Protein AF-A0A1Q7VDG3-F1 (afdb_monomer_lite)

Foldseek 3Di:
DDDDPDPPDDDPPPPPPDADWAKDKDFDADPVRHGDFQKKKWKAFPVVRGTPDIDGAHNRRMDMDTGHHDGDIDIWIGDPPDDIDD

pLDDT: mean 85.91, std 15.44, range [39.09, 97.31]

Structure (mmCIF, N/CA/C/O backbone):
data_AF-A0A1Q7VDG3-F1
#
_entry.id   AF-A0A1Q7VDG3-F1
#
loop_
_atom_site.group_PDB
_atom_site.id
_atom_site.type_symbol
_atom_site.label_atom_id
_atom_site.label_alt_id
_atom_site.label_comp_id
_atom_site.label_asym_id
_atom_site.label_entity_id
_atom_site.label_seq_id
_atom_site.pdbx_PDB_ins_code
_atom_site.Cartn_x
_atom_site.Cartn_y
_atom_site.Cartn_z
_atom_site.occupancy
_atom_site.B_iso_or_equiv
_atom_site.auth_seq_id
_atom_site.auth_comp_id
_atom_site.auth_asym_id
_atom_site.auth_atom_id
_atom_site.pdbx_PDB_model_num
ATOM 1 N N . MET A 1 1 ? 15.821 24.963 -63.280 1.00 44.59 1 MET A N 1
ATOM 2 C CA . MET A 1 1 ? 15.442 25.116 -61.860 1.00 44.59 1 MET A CA 1
ATOM 3 C C . MET A 1 1 ? 15.682 23.775 -61.182 1.00 44.59 1 MET A C 1
ATOM 5 O O . MET A 1 1 ? 14.868 22.878 -61.338 1.00 44.59 1 MET A O 1
ATOM 9 N N . LEU A 1 2 ? 16.865 23.580 -60.590 1.00 39.09 2 LEU A N 1
ATOM 10 C CA . LEU A 1 2 ? 17.228 22.324 -59.923 1.00 39.09 2 LEU A CA 1
ATOM 11 C C . LEU A 1 2 ? 16.600 22.312 -58.521 1.00 39.09 2 LEU A C 1
ATOM 13 O O . LEU A 1 2 ? 16.821 23.241 -57.749 1.00 39.09 2 LEU A O 1
ATOM 17 N N . LEU A 1 3 ? 15.823 21.279 -58.206 1.00 44.81 3 LEU A N 1
ATOM 18 C CA . LEU A 1 3 ? 15.241 21.055 -56.883 1.00 44.81 3 LEU A CA 1
ATOM 19 C C . LEU A 1 3 ? 16.244 20.251 -56.045 1.00 44.81 3 LEU A C 1
ATOM 21 O O . LEU A 1 3 ? 16.462 19.069 -56.296 1.00 44.81 3 LEU A O 1
ATOM 25 N N . VAL A 1 4 ? 16.879 20.902 -55.070 1.00 48.78 4 VAL A N 1
ATOM 26 C CA . VAL A 1 4 ? 17.691 20.233 -54.046 1.00 48.78 4 VAL A CA 1
ATOM 27 C C . VAL A 1 4 ? 16.737 19.761 -52.952 1.00 48.78 4 VAL A C 1
ATOM 29 O O . VAL A 1 4 ? 16.246 20.560 -52.159 1.00 48.78 4 VAL A O 1
ATOM 32 N N . VAL A 1 5 ? 16.442 18.462 -52.920 1.00 55.94 5 VAL A N 1
ATOM 33 C CA . VAL A 1 5 ? 15.762 17.827 -51.784 1.00 55.94 5 VAL A CA 1
ATOM 34 C C . VAL A 1 5 ? 16.825 17.577 -50.721 1.00 55.94 5 VAL A C 1
ATOM 36 O O . VAL A 1 5 ? 17.653 16.676 -50.849 1.00 55.94 5 VAL A O 1
ATOM 39 N N . GLY A 1 6 ? 16.848 18.437 -49.704 1.00 58.06 6 GLY A N 1
ATOM 40 C CA . GLY A 1 6 ? 17.723 18.297 -48.547 1.00 58.06 6 GLY A CA 1
ATOM 41 C C . GLY A 1 6 ? 17.417 16.998 -47.807 1.00 58.06 6 GLY A C 1
ATOM 42 O O . GLY A 1 6 ? 16.341 16.832 -47.234 1.00 58.06 6 GLY A O 1
ATOM 43 N N . LEU A 1 7 ? 18.369 16.069 -47.839 1.00 60.12 7 LEU A N 1
ATOM 44 C CA . LEU A 1 7 ? 18.322 14.823 -47.094 1.00 60.12 7 LEU A CA 1
ATOM 45 C C . LEU A 1 7 ? 18.558 15.129 -45.604 1.00 60.12 7 LEU A C 1
ATOM 47 O O . LEU A 1 7 ? 19.680 15.052 -45.113 1.00 60.12 7 LEU A O 1
ATOM 51 N N . CYS A 1 8 ? 17.497 15.471 -44.871 1.00 56.78 8 CYS A N 1
ATOM 52 C CA . CYS A 1 8 ? 17.488 15.461 -43.405 1.00 56.78 8 CYS A CA 1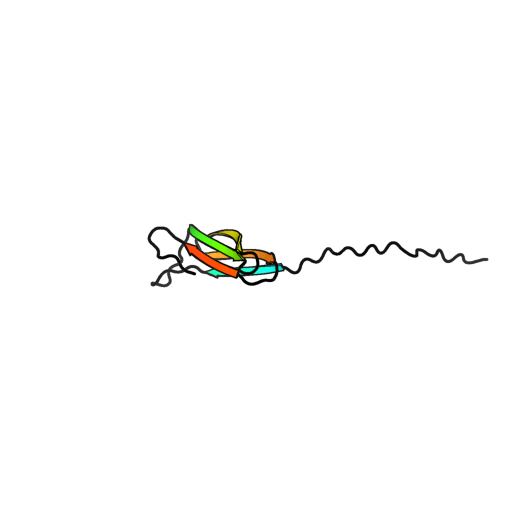
ATOM 53 C C . CYS A 1 8 ? 17.465 14.005 -42.904 1.00 56.78 8 CYS A C 1
ATOM 55 O O . CYS A 1 8 ? 16.502 13.558 -42.285 1.00 56.78 8 CYS A O 1
ATOM 57 N N . ALA A 1 9 ? 18.496 13.225 -43.231 1.00 62.47 9 ALA A N 1
ATOM 58 C CA . ALA A 1 9 ? 18.642 11.865 -42.739 1.00 62.47 9 ALA A CA 1
ATOM 59 C C . ALA A 1 9 ? 19.512 11.861 -41.483 1.00 62.47 9 AL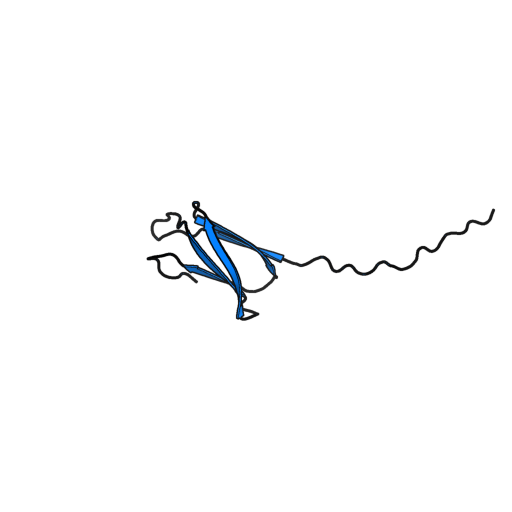A A C 1
ATOM 61 O O . ALA A 1 9 ? 20.695 12.181 -41.527 1.00 62.47 9 ALA A O 1
ATOM 62 N N . GLY A 1 10 ? 18.923 11.393 -40.385 1.00 63.75 10 GLY A N 1
ATOM 63 C CA . GLY A 1 10 ? 19.695 10.635 -39.409 1.00 63.75 10 GLY A CA 1
ATOM 64 C C . GLY A 1 10 ? 20.087 11.372 -38.140 1.00 63.75 10 GLY A C 1
ATOM 65 O O . GLY A 1 10 ? 21.256 11.396 -37.786 1.00 63.75 10 GLY A O 1
ATOM 66 N N . TRP A 1 11 ? 19.105 11.843 -37.374 1.00 57.88 11 TRP A N 1
ATOM 67 C CA . TRP A 1 11 ? 19.239 11.788 -35.915 1.00 57.88 11 TRP A CA 1
ATOM 68 C C . TRP A 1 11 ? 17.896 11.521 -35.237 1.00 57.88 11 TRP A C 1
ATOM 70 O O . TRP A 1 11 ? 17.462 12.220 -34.330 1.00 57.88 11 TRP A O 1
ATOM 80 N N . CYS A 1 12 ? 17.220 10.451 -35.660 1.00 59.12 12 CYS A N 1
ATOM 81 C CA . CYS A 1 12 ? 16.227 9.822 -34.797 1.00 59.12 12 CYS A CA 1
ATOM 82 C C . CYS A 1 12 ? 16.994 9.006 -33.745 1.00 59.12 12 CYS A C 1
ATOM 84 O O . CYS A 1 12 ? 17.149 7.790 -33.855 1.00 59.12 12 CYS A O 1
ATOM 86 N N . GLY A 1 13 ? 17.584 9.702 -32.769 1.00 65.19 13 GLY A N 1
ATOM 87 C CA . GLY A 1 13 ? 18.088 9.056 -31.566 1.00 65.19 13 GLY A CA 1
ATOM 88 C C . GLY A 1 13 ? 16.919 8.322 -30.921 1.00 65.19 13 GLY A C 1
ATOM 89 O O . GLY A 1 13 ? 15.875 8.923 -30.672 1.00 65.19 13 GLY A O 1
ATOM 90 N N . ARG A 1 14 ? 17.057 7.013 -30.707 1.00 64.62 14 ARG A N 1
ATOM 91 C CA . ARG A 1 14 ? 16.046 6.218 -30.007 1.00 64.62 14 ARG A CA 1
ATOM 92 C C . ARG A 1 14 ? 15.927 6.742 -28.575 1.00 64.62 14 ARG A C 1
ATOM 94 O O . ARG A 1 14 ? 16.694 6.343 -27.706 1.00 64.62 14 ARG A O 1
ATOM 101 N N . ALA A 1 15 ? 14.985 7.648 -28.335 1.00 63.75 15 ALA A N 1
ATOM 102 C CA . ALA A 1 15 ? 14.623 8.080 -26.996 1.00 63.75 15 ALA A CA 1
ATOM 103 C C . ALA A 1 15 ? 13.815 6.955 -26.335 1.00 63.75 15 ALA A C 1
ATOM 105 O O . ALA A 1 15 ? 12.606 6.842 -26.528 1.00 63.75 15 ALA A O 1
ATOM 106 N N . ALA A 1 16 ? 14.485 6.082 -25.582 1.00 67.19 16 ALA A N 1
ATOM 107 C CA . ALA A 1 16 ? 13.815 5.118 -24.714 1.00 67.19 16 ALA A CA 1
ATOM 108 C C . ALA A 1 16 ? 13.312 5.848 -23.454 1.00 67.19 16 ALA A C 1
ATOM 110 O O . ALA A 1 16 ? 13.958 5.819 -22.415 1.00 67.19 16 ALA A O 1
ATOM 111 N N . ALA A 1 17 ? 12.193 6.567 -23.580 1.00 63.72 17 ALA A N 1
ATOM 112 C CA . ALA A 1 17 ? 11.563 7.309 -22.480 1.00 63.72 17 ALA A CA 1
ATOM 113 C C . ALA A 1 17 ? 10.351 6.582 -21.868 1.00 63.72 17 ALA A C 1
ATOM 115 O O . ALA A 1 17 ? 9.802 7.033 -20.867 1.00 63.72 17 ALA A O 1
ATOM 116 N N . GLN A 1 18 ? 9.905 5.475 -22.471 1.00 64.81 18 GLN A N 1
ATOM 117 C CA . GLN A 1 18 ? 8.783 4.701 -21.949 1.00 64.81 18 GLN A CA 1
ATOM 118 C C . GLN A 1 18 ? 9.269 3.714 -20.892 1.00 64.81 18 GLN A C 1
ATOM 120 O O . GLN A 1 18 ? 9.869 2.688 -21.203 1.00 64.81 18 GLN A O 1
ATOM 125 N N . GLU A 1 19 ? 8.970 4.024 -19.636 1.00 71.19 19 GLU A N 1
ATOM 126 C CA . GLU A 1 19 ? 9.071 3.078 -18.535 1.00 71.19 19 GLU A CA 1
ATOM 127 C C . GLU A 1 19 ? 7.698 2.430 -18.326 1.00 71.19 19 GLU A C 1
ATOM 129 O O . GLU A 1 19 ? 6.695 3.115 -18.116 1.00 71.19 19 GLU A O 1
ATOM 134 N N . THR A 1 20 ? 7.626 1.100 -18.422 1.00 81.38 20 THR A N 1
ATOM 135 C CA . THR A 1 20 ? 6.379 0.389 -18.114 1.00 81.38 20 THR A CA 1
ATOM 136 C C . THR A 1 20 ? 6.245 0.320 -16.600 1.00 81.38 20 THR A C 1
ATOM 138 O O . THR A 1 20 ? 6.948 -0.448 -15.940 1.00 81.38 20 THR A O 1
ATOM 141 N N . THR A 1 21 ? 5.360 1.146 -16.051 1.00 92.50 21 THR A N 1
ATOM 142 C CA . THR A 1 21 ? 5.041 1.166 -14.622 1.00 92.50 21 THR A CA 1
ATOM 143 C C . THR A 1 21 ? 3.565 0.868 -14.399 1.00 92.50 21 THR A C 1
ATOM 145 O O . THR A 1 21 ? 2.732 1.045 -15.288 1.00 92.50 21 THR A O 1
ATOM 148 N N . GLY A 1 22 ? 3.249 0.381 -13.207 1.00 92.50 22 GLY A N 1
ATOM 149 C CA . GLY A 1 22 ? 1.896 0.169 -12.725 1.00 92.50 22 GLY A CA 1
ATOM 150 C C . GLY A 1 22 ? 1.664 0.854 -11.384 1.00 92.50 22 GLY A C 1
ATOM 151 O O . GLY A 1 22 ? 2.529 1.546 -10.838 1.00 92.50 22 GLY A O 1
ATOM 152 N N . SER A 1 23 ? 0.473 0.634 -10.840 1.00 95.00 23 SER A N 1
ATOM 153 C CA . SER A 1 23 ? 0.082 1.111 -9.519 1.00 95.00 23 SER A CA 1
ATOM 154 C C . SER A 1 23 ? -0.529 -0.013 -8.696 1.00 95.00 23 SER A C 1
ATOM 156 O O . SER A 1 23 ? -1.302 -0.811 -9.221 1.00 95.00 23 SER A O 1
ATOM 158 N N . ILE A 1 24 ? -0.226 -0.033 -7.401 1.00 95.88 24 ILE A N 1
ATOM 159 C CA . ILE A 1 24 ? -0.904 -0.883 -6.421 1.00 95.88 24 ILE A CA 1
ATOM 160 C C . ILE A 1 24 ? -1.760 0.027 -5.549 1.00 95.88 24 ILE A C 1
ATOM 162 O O . ILE A 1 24 ? -1.235 0.920 -4.886 1.00 95.88 24 ILE A O 1
ATOM 166 N N . SER A 1 25 ? -3.065 -0.203 -5.533 1.00 96.38 25 SER A N 1
ATOM 167 C CA . SER A 1 25 ? -4.001 0.465 -4.633 1.00 96.38 25 SER A CA 1
ATOM 168 C C . SER A 1 25 ? -4.820 -0.554 -3.857 1.00 96.38 25 SER A C 1
ATOM 170 O O . SER A 1 25 ? -4.926 -1.717 -4.247 1.00 96.38 25 SER A O 1
ATOM 172 N N . GLY A 1 26 ? -5.381 -0.115 -2.739 1.00 95.44 26 GLY A N 1
ATOM 173 C CA . GLY A 1 26 ? -6.219 -0.956 -1.901 1.00 95.44 26 GLY A CA 1
ATOM 174 C C . GLY A 1 26 ? -6.841 -0.177 -0.757 1.00 95.44 26 GLY A C 1
ATOM 175 O O . GLY A 1 26 ? -6.712 1.046 -0.659 1.00 95.44 26 GLY A O 1
ATOM 176 N N . THR A 1 27 ? -7.530 -0.902 0.115 1.00 96.06 27 THR A N 1
ATOM 177 C CA . THR A 1 27 ? -8.157 -0.353 1.316 1.00 96.06 27 THR A CA 1
ATOM 178 C C . THR A 1 27 ? -7.783 -1.221 2.505 1.00 96.06 27 THR A C 1
ATOM 180 O O . THR A 1 27 ? -7.835 -2.445 2.418 1.00 96.06 27 THR A O 1
ATOM 183 N N . VAL A 1 28 ? -7.382 -0.593 3.606 1.00 95.31 28 VAL A N 1
ATOM 184 C CA . VAL A 1 28 ? -7.078 -1.263 4.869 1.00 95.31 28 VAL A CA 1
ATOM 185 C C . VAL A 1 28 ? -8.272 -1.098 5.799 1.00 95.31 28 VAL A C 1
ATOM 187 O O . VAL A 1 28 ? -8.632 0.021 6.171 1.00 95.31 28 VAL A O 1
ATOM 190 N N . THR A 1 29 ? -8.876 -2.223 6.173 1.00 95.12 29 THR A N 1
ATOM 191 C CA . THR A 1 29 ? -10.014 -2.290 7.095 1.00 95.12 29 THR A CA 1
ATOM 192 C C . THR A 1 29 ? -9.728 -3.237 8.255 1.00 95.12 29 THR A C 1
ATOM 194 O O . THR A 1 29 ? -8.914 -4.152 8.133 1.00 95.12 29 THR A O 1
ATOM 197 N N . ASP A 1 30 ? -10.408 -3.038 9.380 1.00 93.12 30 ASP A N 1
ATOM 198 C CA . ASP A 1 30 ? -10.380 -3.964 10.510 1.00 93.12 30 ASP A CA 1
ATOM 199 C C . ASP A 1 30 ? -11.394 -5.116 10.354 1.00 93.12 30 ASP A C 1
ATOM 201 O O . ASP A 1 30 ? -12.094 -5.232 9.346 1.00 93.12 30 ASP A O 1
ATOM 205 N N . SER A 1 31 ? -11.492 -5.982 11.369 1.00 90.31 31 SER A N 1
ATOM 206 C CA . SER A 1 31 ? -12.425 -7.118 11.374 1.00 90.31 31 SER A CA 1
ATOM 207 C C . SER A 1 31 ? -13.904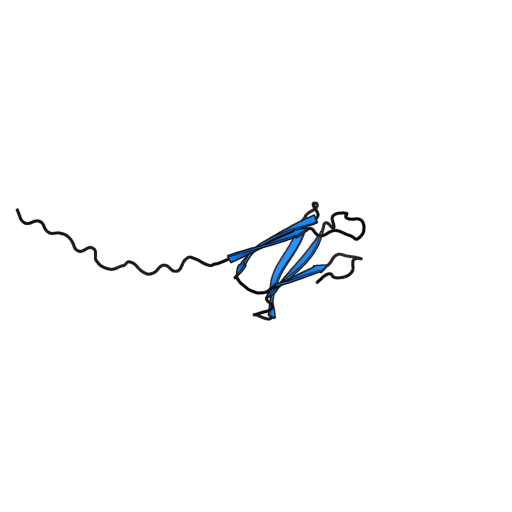 -6.722 11.444 1.00 90.31 31 SER A C 1
ATOM 209 O O . SER A 1 31 ? -14.761 -7.570 11.212 1.00 90.31 31 SER A O 1
ATOM 211 N N . SER A 1 32 ? -14.215 -5.472 11.793 1.00 93.12 32 SER A N 1
ATOM 212 C CA . SER A 1 32 ? -15.571 -4.913 11.744 1.00 93.12 32 SER A CA 1
ATOM 213 C C . SER A 1 32 ? -15.897 -4.266 10.392 1.00 93.12 32 SER A C 1
ATOM 215 O O . SER A 1 32 ? -17.048 -3.914 10.145 1.00 93.12 32 SER A O 1
ATOM 217 N N . GLY A 1 33 ? -14.901 -4.134 9.506 1.00 92.06 33 GLY A N 1
ATOM 218 C CA . GLY A 1 33 ? -15.016 -3.446 8.222 1.00 92.06 33 GLY A CA 1
ATOM 219 C C . GLY A 1 33 ? -14.751 -1.939 8.299 1.00 92.06 33 GLY A C 1
ATOM 220 O O . GLY A 1 33 ? -14.941 -1.246 7.301 1.00 92.06 33 GLY A O 1
ATOM 221 N N . ALA A 1 34 ? -14.306 -1.414 9.445 1.00 93.56 34 ALA A N 1
ATOM 222 C CA . ALA A 1 34 ? -13.976 -0.001 9.585 1.00 93.56 34 ALA A CA 1
ATOM 223 C C . ALA A 1 34 ? -12.600 0.308 8.979 1.00 93.56 34 ALA A C 1
ATOM 225 O O . ALA A 1 34 ? -11.670 -0.493 9.070 1.00 93.56 34 ALA A O 1
ATOM 226 N N . ALA A 1 35 ? -12.464 1.483 8.362 1.00 95.00 35 ALA A N 1
ATOM 227 C CA . ALA A 1 35 ? -11.213 1.943 7.769 1.00 95.00 35 ALA A CA 1
ATOM 228 C C . ALA A 1 35 ? -10.120 2.160 8.830 1.00 95.00 35 ALA A C 1
ATOM 230 O O . ALA A 1 35 ? -10.342 2.840 9.833 1.00 95.00 35 ALA A O 1
ATOM 231 N N . VAL A 1 36 ? -8.915 1.640 8.578 1.00 94.38 36 VAL A N 1
ATOM 232 C CA . VAL A 1 36 ? -7.759 1.806 9.473 1.00 94.38 36 VAL A CA 1
ATOM 233 C C . VAL A 1 36 ? -6.872 2.940 8.965 1.00 94.38 36 VAL A C 1
ATOM 235 O O . VAL A 1 36 ? -5.901 2.738 8.233 1.00 94.38 36 VAL A O 1
ATOM 238 N N . ALA A 1 37 ? -7.221 4.158 9.368 1.00 94.12 37 ALA A N 1
ATOM 239 C CA . ALA A 1 37 ? -6.432 5.349 9.082 1.00 94.12 37 ALA A CA 1
ATOM 240 C C . ALA A 1 37 ? -5.046 5.283 9.744 1.00 94.12 37 ALA A C 1
ATOM 242 O O . ALA A 1 37 ? -4.898 4.799 10.867 1.00 94.12 37 ALA A O 1
ATOM 243 N N . GLY A 1 38 ? -4.020 5.806 9.070 1.00 93.56 38 GLY A N 1
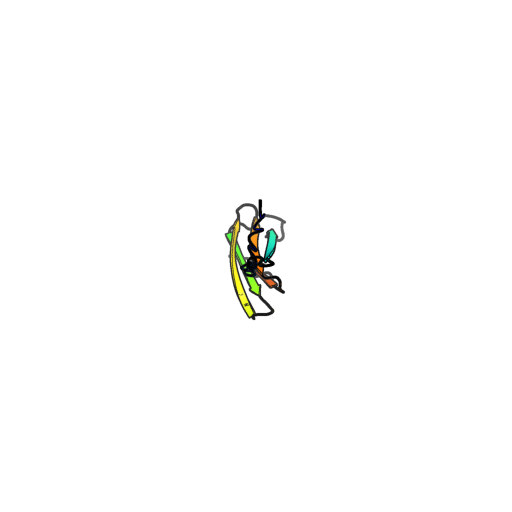ATOM 244 C CA . GLY A 1 38 ? -2.673 5.884 9.640 1.00 93.56 38 GLY A CA 1
ATOM 245 C C . GLY A 1 38 ? -1.904 4.559 9.657 1.00 93.56 38 GLY A C 1
ATOM 246 O O . GLY A 1 38 ? -0.766 4.533 10.129 1.00 93.56 38 GLY A O 1
ATOM 247 N N . ALA A 1 39 ? -2.474 3.473 9.124 1.00 95.75 39 ALA A N 1
ATOM 248 C CA . ALA A 1 39 ? -1.735 2.237 8.901 1.00 95.75 39 ALA A CA 1
ATOM 249 C C . ALA A 1 39 ? -0.550 2.486 7.954 1.00 95.75 39 ALA A C 1
ATOM 251 O O . ALA A 1 39 ? -0.647 3.229 6.980 1.00 95.75 39 ALA A O 1
ATOM 252 N N . LYS A 1 40 ? 0.584 1.852 8.226 1.00 97.31 40 LYS A N 1
ATOM 253 C CA . LYS A 1 40 ? 1.764 1.865 7.372 1.00 97.31 40 LYS A CA 1
ATOM 254 C C . LYS A 1 40 ? 1.680 0.704 6.391 1.00 97.31 40 LYS A C 1
ATOM 256 O O . LYS A 1 40 ? 1.688 -0.454 6.799 1.00 97.31 40 LYS A O 1
ATOM 261 N N . VAL A 1 41 ? 1.663 1.011 5.100 1.00 97.25 41 VAL A N 1
ATOM 262 C CA . VAL A 1 41 ? 1.763 0.020 4.026 1.00 97.25 41 VAL A CA 1
ATOM 263 C C . VAL A 1 41 ? 3.185 0.016 3.482 1.00 97.25 41 VAL A C 1
ATOM 265 O O . VAL A 1 41 ? 3.724 1.051 3.090 1.00 97.25 41 VAL A O 1
ATOM 268 N N . THR A 1 42 ? 3.798 -1.162 3.456 1.00 97.31 42 THR A N 1
ATOM 269 C CA . THR A 1 42 ? 5.142 -1.408 2.935 1.00 97.31 42 THR A CA 1
ATOM 270 C C . THR A 1 42 ? 5.042 -2.342 1.740 1.00 97.31 42 THR A C 1
ATOM 272 O O . THR A 1 42 ? 4.490 -3.431 1.847 1.00 97.31 42 THR A O 1
ATOM 275 N N . ILE A 1 43 ? 5.589 -1.930 0.602 1.00 97.12 43 ILE A N 1
ATOM 276 C CA . ILE A 1 43 ? 5.592 -2.709 -0.634 1.00 97.12 43 ILE A CA 1
ATOM 277 C C . ILE A 1 43 ? 7.018 -3.155 -0.912 1.00 97.12 43 ILE A C 1
ATOM 279 O O . ILE A 1 43 ? 7.926 -2.333 -1.092 1.00 97.12 43 ILE A O 1
ATOM 283 N N . LYS A 1 44 ? 7.210 -4.468 -0.965 1.00 97.31 44 LYS A N 1
ATOM 284 C CA . LYS A 1 44 ? 8.500 -5.109 -1.186 1.00 97.31 44 LYS A CA 1
ATOM 285 C C . LYS A 1 44 ? 8.505 -5.807 -2.536 1.00 97.31 44 LYS A C 1
ATOM 287 O O . LYS A 1 44 ? 7.635 -6.621 -2.815 1.00 97.31 44 LYS A O 1
ATOM 292 N N . SER A 1 45 ? 9.491 -5.505 -3.375 1.00 95.94 45 SER A N 1
ATOM 293 C CA . SER A 1 45 ? 9.728 -6.275 -4.596 1.00 95.94 45 SER A CA 1
ATOM 294 C C . SER A 1 45 ? 10.261 -7.648 -4.212 1.00 95.94 45 SER A C 1
ATOM 296 O O . SER A 1 45 ? 11.305 -7.742 -3.567 1.00 95.94 45 SER A O 1
ATOM 298 N N . LEU A 1 46 ? 9.563 -8.703 -4.624 1.00 95.62 46 LEU A N 1
ATOM 299 C CA . LEU A 1 46 ? 10.000 -10.081 -4.407 1.00 95.62 46 LEU A CA 1
ATOM 300 C C . LEU A 1 46 ? 11.159 -10.454 -5.333 1.00 95.62 46 LEU A C 1
ATOM 302 O O . LEU A 1 46 ? 12.029 -11.225 -4.946 1.00 95.62 46 LEU A O 1
ATOM 306 N N . ASP A 1 47 ? 11.211 -9.856 -6.523 1.00 92.62 47 ASP A N 1
ATOM 307 C CA . ASP A 1 47 ? 12.262 -10.126 -7.507 1.00 92.62 47 ASP A CA 1
ATOM 308 C C . ASP A 1 47 ? 13.609 -9.517 -7.088 1.00 92.62 47 ASP A C 1
ATOM 310 O O . ASP A 1 47 ? 14.658 -10.127 -7.273 1.00 92.62 47 ASP A O 1
ATOM 314 N N . LYS A 1 48 ? 13.583 -8.318 -6.491 1.00 93.06 48 LYS A N 1
ATOM 315 C CA . LYS A 1 48 ? 14.787 -7.613 -6.014 1.00 93.06 48 LYS A CA 1
ATOM 316 C C . LYS A 1 48 ? 15.038 -7.782 -4.513 1.00 93.06 48 LYS A C 1
ATOM 318 O O . LYS A 1 48 ? 16.081 -7.365 -4.026 1.00 93.06 48 LYS A O 1
ATOM 323 N N . ASN A 1 49 ? 14.087 -8.361 -3.781 1.00 93.31 49 ASN A N 1
ATOM 324 C CA . ASN A 1 49 ? 14.092 -8.509 -2.324 1.00 93.31 49 ASN A CA 1
ATOM 325 C C . ASN A 1 49 ? 14.295 -7.183 -1.551 1.00 93.31 49 ASN A C 1
ATOM 327 O O . ASN A 1 49 ? 14.866 -7.172 -0.462 1.00 93.31 49 ASN A O 1
ATOM 331 N N . VAL A 1 50 ? 13.810 -6.060 -2.096 1.00 93.94 50 VAL A N 1
ATOM 332 C CA . VAL A 1 50 ? 13.947 -4.711 -1.507 1.00 93.94 50 VAL A CA 1
ATOM 333 C C . VAL A 1 50 ? 12.594 -4.040 -1.308 1.00 93.94 50 VAL A C 1
ATOM 335 O O . VAL A 1 50 ? 11.667 -4.239 -2.095 1.00 93.94 50 VAL A O 1
ATOM 338 N N . VAL A 1 51 ? 12.487 -3.206 -0.273 1.00 95.50 51 VAL A N 1
ATOM 339 C CA . VAL A 1 51 ? 11.331 -2.319 -0.087 1.00 95.50 51 VAL A CA 1
ATOM 340 C C . VAL A 1 51 ? 11.399 -1.210 -1.130 1.00 95.50 51 VAL A C 1
ATOM 342 O O . VAL A 1 51 ? 12.362 -0.450 -1.169 1.00 95.50 51 VAL A O 1
ATOM 345 N N . VAL A 1 52 ? 10.378 -1.127 -1.980 1.00 95.62 52 VAL A N 1
ATOM 346 C CA . VAL A 1 52 ? 10.299 -0.132 -3.063 1.00 95.62 52 VAL A CA 1
ATOM 347 C C . VAL A 1 52 ? 9.418 1.056 -2.700 1.00 95.62 52 VAL A C 1
ATOM 349 O O . VAL A 1 52 ? 9.559 2.133 -3.276 1.00 95.62 52 VAL A O 1
ATOM 352 N N . ARG A 1 53 ? 8.490 0.874 -1.754 1.00 96.12 53 ARG A N 1
ATOM 353 C CA . ARG A 1 53 ? 7.595 1.934 -1.302 1.00 96.12 53 ARG A CA 1
ATOM 354 C C . ARG A 1 53 ? 7.158 1.693 0.131 1.00 96.12 53 ARG A C 1
ATOM 356 O O . ARG A 1 53 ? 6.851 0.569 0.511 1.00 96.12 53 ARG A O 1
ATOM 363 N N . THR A 1 54 ? 7.061 2.783 0.874 1.00 96.31 54 THR A N 1
ATOM 364 C CA . THR A 1 54 ? 6.380 2.846 2.163 1.00 96.31 54 THR A CA 1
ATOM 365 C C . THR A 1 54 ? 5.449 4.042 2.116 1.00 96.31 54 THR A C 1
ATOM 367 O O . THR A 1 54 ? 5.849 5.102 1.631 1.00 96.31 54 THR A O 1
ATOM 370 N N . LEU A 1 55 ? 4.221 3.875 2.583 1.00 96.69 55 LEU A N 1
ATOM 371 C CA . LEU A 1 55 ? 3.218 4.932 2.608 1.00 96.69 55 LEU A CA 1
ATOM 372 C C . LEU A 1 55 ? 2.306 4.772 3.821 1.00 96.69 55 LEU A C 1
ATOM 374 O O . LEU A 1 55 ? 2.211 3.691 4.403 1.00 96.69 55 LEU A O 1
ATOM 378 N N . THR A 1 56 ? 1.643 5.859 4.184 1.00 96.69 56 THR A N 1
ATOM 379 C CA . THR A 1 56 ? 0.653 5.885 5.259 1.00 96.69 56 THR A CA 1
ATOM 380 C C . THR A 1 56 ? -0.737 5.920 4.642 1.00 96.69 56 THR A C 1
ATOM 382 O O . THR A 1 56 ? -0.978 6.673 3.702 1.00 96.69 56 THR A O 1
ATOM 385 N N . VAL A 1 57 ? -1.632 5.091 5.163 1.00 96.25 57 VAL A N 1
ATOM 386 C CA . VAL A 1 57 ? -3.021 4.974 4.728 1.00 96.25 57 VAL A CA 1
ATOM 387 C C . VAL A 1 57 ? -3.804 6.219 5.128 1.00 96.25 57 VAL A C 1
ATOM 389 O O . VAL A 1 57 ? -3.679 6.717 6.251 1.00 96.25 57 VAL A O 1
ATOM 392 N N . GLU A 1 58 ? -4.619 6.709 4.201 1.00 94.38 58 GLU A N 1
ATOM 393 C CA . GLU A 1 58 ? -5.447 7.894 4.399 1.00 94.38 58 GLU A CA 1
ATOM 394 C C . GLU A 1 58 ? -6.587 7.651 5.401 1.00 94.38 58 GLU A C 1
ATOM 396 O O . GLU A 1 58 ? -6.899 6.519 5.769 1.00 94.38 58 GLU A O 1
ATOM 401 N N . ALA A 1 59 ? -7.270 8.722 5.817 1.00 93.44 59 ALA A N 1
ATOM 402 C CA . ALA A 1 59 ? -8.418 8.633 6.725 1.00 93.44 59 ALA A CA 1
ATOM 403 C C . ALA A 1 59 ? -9.566 7.760 6.180 1.00 93.44 59 ALA A C 1
ATOM 405 O O . ALA A 1 59 ? -10.317 7.169 6.948 1.00 93.44 59 ALA A O 1
ATOM 406 N N . SER A 1 60 ? -9.676 7.654 4.853 1.00 93.69 60 SER A N 1
ATOM 407 C CA . SER A 1 60 ? -10.638 6.795 4.156 1.00 93.69 60 SER A CA 1
ATOM 408 C C . SER A 1 60 ? -10.282 5.301 4.202 1.00 93.69 60 SER A C 1
ATOM 410 O O . SER A 1 60 ? -11.046 4.481 3.699 1.00 93.69 60 SER A O 1
ATOM 412 N N . GLY A 1 61 ? -9.116 4.937 4.747 1.00 94.12 61 GLY A N 1
ATOM 413 C CA . GLY A 1 61 ? -8.571 3.580 4.693 1.00 94.12 61 GLY A CA 1
ATOM 414 C C . GLY A 1 61 ? -7.905 3.246 3.359 1.00 94.12 61 GLY A C 1
ATOM 415 O O . GLY A 1 61 ? -7.358 2.158 3.214 1.00 94.12 61 GLY A O 1
ATOM 416 N N . GLN A 1 62 ? -7.930 4.148 2.376 1.00 96.75 62 GLN A N 1
ATOM 417 C CA . GLN A 1 62 ? -7.387 3.889 1.045 1.00 96.75 62 GLN A CA 1
ATOM 418 C C . GLN A 1 62 ? -5.888 4.178 0.966 1.00 96.75 62 GLN A C 1
ATOM 420 O O . GLN A 1 62 ? -5.344 5.019 1.687 1.00 96.75 62 GLN A O 1
ATOM 425 N N . TYR A 1 63 ? -5.223 3.485 0.046 1.00 96.44 63 TYR A N 1
ATOM 426 C CA . TYR A 1 63 ? -3.862 3.798 -0.352 1.00 96.44 63 TYR A CA 1
ATOM 427 C C . TYR A 1 63 ? -3.635 3.621 -1.851 1.00 96.44 63 TYR A C 1
ATOM 429 O O . TYR A 1 63 ? -4.282 2.802 -2.506 1.00 96.44 63 TYR A O 1
ATOM 437 N N . LEU A 1 64 ? -2.653 4.358 -2.374 1.00 96.94 64 LEU A N 1
ATOM 438 C CA . LEU A 1 64 ? -2.190 4.270 -3.754 1.00 96.94 64 LEU A CA 1
ATOM 439 C C . LEU A 1 64 ? -0.662 4.385 -3.811 1.00 96.94 64 LEU A C 1
ATOM 441 O O . LEU A 1 64 ? -0.081 5.418 -3.488 1.00 96.94 64 LEU A O 1
ATOM 445 N N . ALA A 1 65 ? -0.009 3.328 -4.280 1.00 96.56 65 ALA A N 1
ATOM 446 C CA . ALA A 1 65 ? 1.393 3.322 -4.660 1.00 96.56 65 ALA A CA 1
ATOM 447 C C . ALA A 1 65 ? 1.504 3.339 -6.186 1.00 96.56 65 ALA A C 1
ATOM 449 O O . ALA A 1 65 ? 1.401 2.301 -6.837 1.00 96.56 65 ALA A O 1
ATOM 450 N N . ALA A 1 66 ? 1.701 4.525 -6.755 1.00 95.06 66 ALA A N 1
ATOM 451 C CA . ALA A 1 66 ? 1.896 4.708 -8.189 1.00 95.06 66 ALA A CA 1
ATOM 452 C C . ALA A 1 66 ? 3.367 4.533 -8.608 1.00 95.06 66 ALA A C 1
ATOM 454 O O . ALA A 1 66 ? 4.279 4.591 -7.775 1.00 95.06 66 ALA A O 1
ATOM 455 N N . TYR A 1 67 ? 3.579 4.379 -9.917 1.00 92.06 67 TYR A N 1
ATOM 456 C CA . TYR A 1 67 ? 4.898 4.325 -10.558 1.00 92.06 67 TYR A CA 1
ATOM 457 C C . TYR A 1 67 ? 5.786 3.188 -10.038 1.00 92.06 67 TYR A C 1
ATOM 459 O O . TYR A 1 67 ? 6.983 3.357 -9.808 1.00 92.06 67 TYR A O 1
ATOM 467 N N . LEU A 1 68 ? 5.190 2.018 -9.817 1.00 92.94 68 LEU A N 1
ATOM 468 C CA . LEU A 1 68 ? 5.931 0.809 -9.489 1.00 92.94 68 LEU A CA 1
ATOM 469 C C . LEU A 1 68 ? 6.365 0.122 -10.788 1.00 92.94 68 LEU A C 1
ATOM 471 O O . LEU A 1 68 ? 5.529 -0.049 -11.676 1.00 92.94 68 LEU A O 1
ATOM 475 N N . PRO A 1 69 ? 7.636 -0.285 -10.928 1.00 91.56 69 PRO A N 1
ATOM 476 C CA . PRO A 1 69 ? 8.056 -1.122 -12.046 1.00 91.56 69 PRO A CA 1
ATOM 477 C C . PRO A 1 69 ? 7.181 -2.377 -12.178 1.00 91.56 69 PRO A C 1
ATOM 479 O O . PRO A 1 69 ? 6.608 -2.857 -11.203 1.00 91.56 69 PRO A O 1
ATOM 482 N N . VAL A 1 70 ? 7.078 -2.945 -13.376 1.00 90.69 70 VAL A N 1
ATOM 483 C CA . VAL A 1 70 ? 6.409 -4.246 -13.529 1.00 90.69 70 VAL A CA 1
ATOM 484 C C . VAL A 1 70 ? 7.206 -5.317 -12.779 1.00 90.69 70 VAL A C 1
ATOM 486 O O . VAL A 1 70 ? 8.418 -5.435 -12.955 1.00 90.69 70 VAL A O 1
ATOM 489 N N . GLY A 1 71 ? 6.526 -6.101 -11.942 1.00 91.75 71 GLY A N 1
ATOM 490 C CA . GLY A 1 71 ? 7.153 -7.157 -11.154 1.00 91.75 71 GLY A CA 1
ATOM 491 C C . GLY A 1 71 ? 6.220 -7.745 -10.102 1.00 91.75 71 GLY A C 1
ATOM 492 O O . GLY A 1 71 ? 5.041 -7.391 -10.023 1.00 91.75 71 GLY A O 1
ATOM 493 N N . ARG A 1 72 ? 6.759 -8.656 -9.289 1.00 95.06 72 ARG A N 1
ATOM 494 C CA . ARG A 1 72 ? 6.037 -9.267 -8.167 1.00 95.06 72 ARG A CA 1
ATOM 495 C C . ARG A 1 72 ? 6.314 -8.506 -6.882 1.00 95.06 72 ARG A C 1
ATOM 497 O O . ARG A 1 72 ? 7.468 -8.205 -6.555 1.00 95.06 72 ARG A O 1
ATOM 504 N N . TYR A 1 73 ? 5.250 -8.254 -6.133 1.00 96.12 73 TYR A N 1
ATOM 505 C CA . TYR A 1 73 ? 5.296 -7.472 -4.911 1.00 96.12 73 TYR A CA 1
ATOM 506 C C . TYR A 1 73 ? 4.594 -8.190 -3.767 1.00 96.12 73 TYR A C 1
ATOM 508 O O . TYR A 1 73 ? 3.553 -8.809 -3.960 1.00 96.12 73 TYR A O 1
ATOM 516 N N . GLU A 1 74 ? 5.169 -8.063 -2.581 1.00 96.56 74 GLU A N 1
ATOM 517 C CA . GLU A 1 74 ? 4.520 -8.348 -1.307 1.00 96.56 74 GLU A CA 1
ATOM 518 C C . GLU A 1 74 ? 4.075 -7.016 -0.702 1.00 96.56 74 GLU A C 1
ATOM 520 O O . GLU A 1 74 ? 4.843 -6.045 -0.702 1.00 96.56 74 GLU A O 1
ATOM 525 N N . VAL A 1 75 ? 2.831 -6.954 -0.230 1.00 96.62 75 VAL A N 1
ATOM 526 C CA . VAL A 1 75 ? 2.228 -5.740 0.321 1.00 96.62 75 VAL A CA 1
ATOM 527 C C . VAL A 1 75 ? 1.876 -6.003 1.767 1.00 96.62 75 VAL A C 1
ATOM 529 O O . VAL A 1 75 ? 1.048 -6.841 2.082 1.00 96.62 75 VAL A O 1
ATOM 532 N N . VAL A 1 76 ? 2.499 -5.247 2.652 1.00 96.56 76 VAL A N 1
ATOM 533 C CA . VAL A 1 76 ? 2.413 -5.464 4.084 1.00 96.56 76 VAL A CA 1
ATOM 534 C C . VAL A 1 76 ? 1.754 -4.267 4.737 1.00 96.56 76 VAL A C 1
ATOM 536 O O . VAL A 1 76 ? 2.269 -3.159 4.607 1.00 96.56 76 VAL A O 1
ATOM 539 N N . ALA A 1 77 ? 0.672 -4.480 5.480 1.00 95.44 77 ALA A N 1
ATOM 540 C CA . ALA A 1 77 ? 0.010 -3.436 6.257 1.00 95.44 77 ALA A CA 1
ATOM 541 C C . ALA A 1 77 ? 0.261 -3.628 7.760 1.00 95.44 77 ALA A C 1
ATOM 543 O O . ALA A 1 77 ? 0.069 -4.714 8.311 1.00 95.44 77 ALA A O 1
ATOM 544 N N . GLU A 1 78 ? 0.682 -2.557 8.430 1.00 94.69 78 GLU A N 1
ATOM 545 C CA . GLU A 1 78 ? 0.985 -2.521 9.860 1.00 94.69 78 GLU A CA 1
ATOM 546 C C . GLU A 1 78 ? 0.311 -1.305 10.502 1.00 94.69 78 GLU A C 1
ATOM 548 O O . GLU A 1 78 ? 0.483 -0.179 10.047 1.00 94.69 78 GLU A O 1
ATOM 553 N N .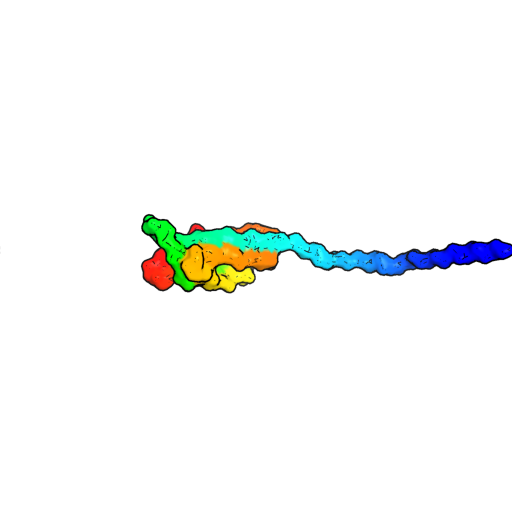 ALA A 1 79 ? -0.432 -1.505 11.587 1.00 92.25 79 ALA A N 1
ATOM 554 C CA . ALA A 1 79 ? -1.022 -0.425 12.374 1.00 92.25 79 ALA A CA 1
ATOM 555 C C . ALA A 1 79 ? -0.847 -0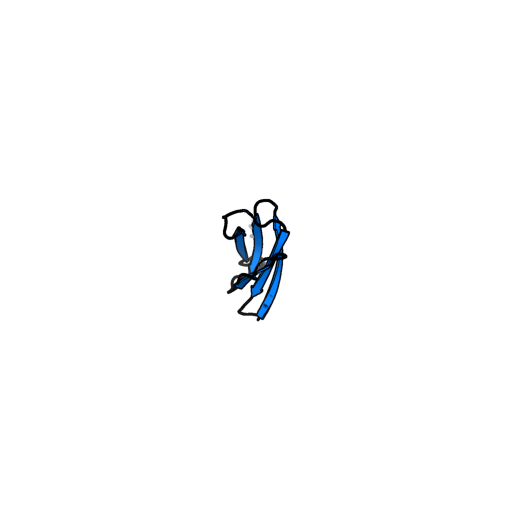.712 13.869 1.00 92.25 79 ALA A C 1
ATOM 557 O O . ALA A 1 79 ? -0.740 -1.870 14.280 1.00 92.25 79 ALA A O 1
ATOM 558 N N . ALA A 1 80 ? -0.802 0.336 14.693 1.00 88.75 80 ALA A N 1
ATOM 559 C CA . ALA A 1 80 ? -0.650 0.179 16.136 1.00 88.75 80 ALA A CA 1
ATOM 560 C C . ALA A 1 80 ? -1.818 -0.635 16.711 1.00 88.75 80 ALA A C 1
ATOM 562 O O . ALA A 1 80 ? -2.975 -0.326 16.444 1.00 88.75 80 ALA A O 1
ATOM 563 N N . ASN A 1 81 ? -1.509 -1.653 17.518 1.00 88.25 81 ASN A N 1
ATOM 564 C CA . ASN A 1 81 ? -2.477 -2.590 18.108 1.00 88.25 81 ASN A CA 1
ATOM 565 C C . ASN A 1 81 ? -3.195 -3.523 17.111 1.00 88.25 81 ASN A C 1
ATOM 567 O O . ASN A 1 81 ? -4.087 -4.265 17.515 1.00 88.25 81 ASN A O 1
ATOM 571 N N . PHE A 1 82 ? -2.778 -3.552 15.842 1.00 88.50 82 PHE A N 1
ATOM 572 C CA . PHE A 1 82 ? -3.249 -4.523 14.854 1.00 88.50 82 PHE A CA 1
ATOM 573 C C . PHE A 1 82 ? -2.181 -5.576 14.573 1.00 88.50 82 PHE A C 1
ATOM 575 O O . PHE A 1 82 ? -0.977 -5.325 14.666 1.00 88.50 82 PHE A O 1
ATOM 582 N N . LYS A 1 83 ? -2.623 -6.779 14.193 1.00 86.12 83 LYS A N 1
ATOM 583 C CA . LYS A 1 83 ? -1.707 -7.770 13.627 1.00 86.12 83 LYS A CA 1
ATOM 584 C C . LYS A 1 83 ? -1.247 -7.300 12.252 1.00 86.12 83 LYS A C 1
ATOM 586 O O . LYS A 1 83 ? -2.029 -6.765 11.473 1.00 86.12 83 LYS A O 1
ATOM 591 N N . LYS A 1 84 ? 0.026 -7.549 11.967 1.00 85.44 84 LYS A N 1
ATOM 592 C CA . LYS A 1 84 ? 0.618 -7.362 10.646 1.00 85.44 84 LYS A CA 1
ATOM 593 C C . LYS A 1 84 ? -0.119 -8.218 9.613 1.00 85.44 84 LYS A C 1
ATOM 595 O O . LYS A 1 84 ? -0.265 -9.422 9.823 1.00 85.44 84 LYS A O 1
ATOM 600 N N . SER A 1 85 ? -0.541 -7.594 8.519 1.00 84.94 85 SER A N 1
ATOM 601 C CA . SER A 1 85 ? -1.112 -8.264 7.346 1.00 84.94 85 SER A CA 1
ATOM 602 C C . SER A 1 85 ? -0.066 -8.325 6.232 1.00 84.94 85 SER A C 1
ATOM 604 O O . SER A 1 85 ? 0.682 -7.361 6.069 1.00 84.94 85 SER A O 1
ATOM 606 N N . ILE A 1 86 ? -0.012 -9.436 5.492 1.00 80.56 86 ILE A N 1
ATOM 607 C CA . ILE A 1 86 ? 0.902 -9.708 4.363 1.00 80.56 86 ILE A CA 1
ATOM 608 C C . ILE A 1 86 ? 0.072 -10.228 3.190 1.00 80.56 86 ILE A C 1
ATOM 610 O O . ILE A 1 86 ? -0.884 -10.983 3.483 1.00 80.56 86 ILE A O 1
#

Sequence (86 aa):
MLLVVGLCAGWCGRAAAQETTGSISGTVTDSSGAAVAGAKVTIKSLDKNVVVRTLTVEASGQYLAAYLPVGRYEVVAEAANFKKSI

Radius of gyration: 22.97 Å; chains: 1; bounding box: 35×35×80 Å

Secondary structure (DSSP, 8-state):
--------------------EEEEEEE-B-TTS-B-TTPEEEEEETTTTEEEEEEEPPTTSEEEEEEEESS-EEEEEE-TTSPPB-